Protein AF-A0A3S1V159-F1 (a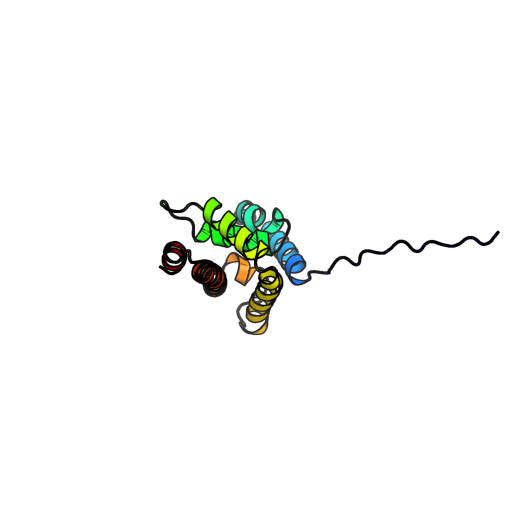fdb_monomer_lite)

Secondary structure (DSSP, 8-state):
------------PPP-HHHHHHHHHHHHHHHH-GGGHHHHIIIIIT-SSHHHHHHHHHHHHH--SSS-HHHHHHHHHHHHHH-TTHHHHHHHHHHHHHHH-TT--STHHHHHT-HHHHHHHHHHHHHHHHHTT-HHHHHHHH-

pLDDT: mean 93.04, std 13.81, range [37.19, 98.81]

Foldseek 3Di:
DDDDDDDDPPPPDPDDPLLVQLLVVLVVVCVVDVVCVVVSCQQRVVDPTPLRSLLQQLLVVLADPVRHSVVSSVLSVVVCVVPVCVNVVLVVLLVCCCVPPPVNVGSNCLSHPDPVSSLVSLQSSLVSCVVVVVNVVSVSSVD

Radius of gyration: 18.41 Å; chains: 1; bounding box: 58×49×45 Å

Sequence (143 aa):
MNSVTIARPSMVQPVDPIWRSIRDEAMEAVNRDPLLAAFLYSTILNQESLEEAVIHRLAERLAHQDIGSDLIRQTFKAMLADDPEWSTTLRVDIQAYYDRDPACDRFIMPVLYFKGFHAIQTHRLAHWLWNQGRRDFALYLQS

Structure (mmCIF, N/CA/C/O backbone):
data_AF-A0A3S1V159-F1
#
_entry.id   AF-A0A3S1V159-F1
#
loop_
_atom_site.group_PDB
_atom_site.id
_atom_site.type_symbol
_atom_site.label_atom_id
_atom_site.label_alt_id
_atom_site.label_comp_id
_atom_site.label_asym_id
_atom_site.label_entity_id
_atom_site.label_seq_id
_atom_site.pdbx_PDB_ins_code
_atom_site.Cartn_x
_atom_site.Cartn_y
_atom_site.Cartn_z
_atom_site.occupancy
_atom_site.B_iso_or_equiv
_atom_site.auth_seq_id
_atom_site.auth_comp_id
_atom_site.auth_asym_id
_atom_site.auth_atom_id
_atom_site.pdbx_PDB_model_num
ATOM 1 N N . MET A 1 1 ? 40.507 -31.576 27.590 1.00 41.91 1 MET A N 1
ATOM 2 C CA . MET A 1 1 ? 39.869 -30.250 27.451 1.00 41.91 1 MET A CA 1
ATOM 3 C C . MET A 1 1 ? 38.937 -30.341 26.256 1.00 41.91 1 MET A C 1
ATOM 5 O O . MET A 1 1 ? 39.421 -30.348 25.135 1.00 41.91 1 MET A O 1
ATOM 9 N N . ASN A 1 2 ? 37.639 -30.546 26.490 1.00 37.19 2 ASN A N 1
ATOM 10 C CA . ASN A 1 2 ? 36.658 -30.682 25.412 1.00 37.19 2 ASN A CA 1
ATOM 11 C C . ASN A 1 2 ? 36.110 -29.295 25.083 1.00 37.19 2 ASN A C 1
ATOM 13 O O . ASN A 1 2 ? 35.359 -28.722 25.870 1.00 37.19 2 ASN A O 1
ATOM 17 N N . SER A 1 3 ? 36.520 -28.756 23.940 1.00 46.78 3 SER A N 1
ATOM 18 C CA . SER A 1 3 ? 35.996 -27.505 23.404 1.00 46.78 3 SER A CA 1
ATOM 19 C C . SER A 1 3 ? 34.572 -27.739 22.907 1.00 46.78 3 SER A C 1
ATOM 21 O O . SER A 1 3 ? 34.361 -28.333 21.853 1.00 46.78 3 SER A O 1
ATOM 23 N N . VAL A 1 4 ? 33.589 -27.301 23.689 1.00 50.78 4 VAL A N 1
ATOM 24 C CA . VAL A 1 4 ? 32.196 -27.215 23.248 1.00 50.78 4 VAL A CA 1
ATOM 25 C C . VAL A 1 4 ? 32.093 -26.024 22.299 1.00 50.78 4 VAL A C 1
ATOM 27 O O . VAL A 1 4 ? 32.166 -24.871 22.722 1.00 50.78 4 VAL A O 1
ATOM 30 N N . THR A 1 5 ? 31.949 -26.293 21.004 1.00 55.12 5 THR A N 1
ATOM 31 C CA . THR A 1 5 ? 31.597 -25.270 20.018 1.00 55.12 5 THR A CA 1
ATOM 32 C C . THR A 1 5 ? 30.138 -24.882 20.229 1.00 55.12 5 THR A C 1
ATOM 34 O O . THR A 1 5 ? 29.228 -25.639 19.900 1.00 55.12 5 THR A O 1
ATOM 37 N N . ILE A 1 6 ? 29.910 -23.697 20.791 1.00 54.88 6 ILE A N 1
ATOM 38 C CA . ILE A 1 6 ? 28.579 -23.094 20.879 1.00 54.88 6 ILE A CA 1
ATOM 39 C C . ILE A 1 6 ? 28.201 -22.640 19.465 1.00 54.88 6 ILE A C 1
ATOM 41 O O . ILE A 1 6 ? 28.740 -21.655 18.956 1.00 54.88 6 ILE A O 1
ATOM 45 N N . ALA A 1 7 ? 27.303 -23.374 18.808 1.00 59.66 7 ALA A N 1
ATOM 46 C CA . ALA A 1 7 ? 26.690 -22.924 17.566 1.00 59.66 7 ALA A CA 1
ATOM 47 C C . ALA A 1 7 ? 25.939 -21.611 17.841 1.00 59.66 7 ALA A C 1
ATOM 49 O O . ALA A 1 7 ? 25.065 -21.556 18.708 1.00 59.66 7 ALA A O 1
ATOM 50 N N . ARG A 1 8 ? 26.299 -20.536 17.129 1.00 56.47 8 ARG A N 1
ATOM 51 C CA . ARG A 1 8 ? 25.527 -19.289 17.161 1.00 56.47 8 ARG A CA 1
ATOM 52 C C . ARG A 1 8 ? 24.123 -19.592 16.632 1.00 56.47 8 ARG A C 1
ATOM 54 O O . ARG A 1 8 ? 24.036 -20.191 15.560 1.00 56.47 8 ARG A O 1
ATOM 61 N N . PRO A 1 9 ? 23.043 -19.173 17.311 1.00 47.66 9 PRO A N 1
ATOM 62 C CA . PRO A 1 9 ? 21.718 -19.246 16.723 1.00 47.66 9 PRO A CA 1
ATOM 63 C C . PRO A 1 9 ? 21.705 -18.308 15.513 1.00 47.66 9 PRO A C 1
ATOM 65 O O . PRO A 1 9 ? 21.684 -17.086 15.647 1.00 47.66 9 PRO A O 1
ATOM 68 N N . SER A 1 10 ? 21.797 -18.877 14.313 1.00 50.88 10 SER A N 1
ATOM 69 C CA . SER A 1 10 ? 21.532 -18.157 13.077 1.00 50.88 10 SER A CA 1
ATOM 70 C C . SER A 1 10 ? 20.050 -17.803 13.087 1.00 50.88 10 SER A C 1
ATOM 72 O O . SER A 1 10 ? 19.209 -18.664 12.830 1.00 50.88 10 SER A O 1
ATOM 74 N N . MET A 1 11 ? 19.725 -16.558 13.442 1.00 49.94 11 MET A N 1
ATOM 75 C CA . MET A 1 11 ? 18.394 -16.006 13.217 1.00 49.94 11 MET A CA 1
ATOM 76 C C . MET A 1 11 ? 18.172 -16.024 11.707 1.00 49.94 11 MET A C 1
ATOM 78 O O . MET A 1 11 ? 18.728 -15.197 10.984 1.00 49.94 11 MET A O 1
ATOM 82 N N . VAL A 1 12 ? 17.448 -17.031 11.223 1.00 55.44 12 VAL A N 1
ATOM 83 C CA . VAL A 1 12 ? 17.018 -17.102 9.829 1.00 55.44 12 VAL A CA 1
ATOM 84 C C . VAL A 1 12 ? 16.138 -15.881 9.614 1.00 55.44 12 VAL A C 1
ATOM 86 O O . VAL A 1 12 ? 15.033 -15.816 10.151 1.00 55.44 12 VAL A O 1
ATOM 89 N N . GLN A 1 13 ? 16.651 -14.876 8.905 1.00 58.22 13 GLN A N 1
ATOM 90 C CA . GLN A 1 13 ? 15.810 -13.755 8.524 1.00 58.22 13 GLN A CA 1
ATOM 91 C C . GLN A 1 13 ? 14.755 -14.272 7.544 1.00 58.22 13 GLN A C 1
ATOM 93 O O . GLN A 1 13 ? 15.122 -14.966 6.588 1.00 58.22 13 GLN A O 1
ATOM 98 N N . PRO A 1 14 ? 13.465 -13.974 7.769 1.00 65.19 14 PRO A N 1
ATOM 99 C CA . PRO A 1 14 ? 12.433 -14.307 6.807 1.00 65.19 14 PRO A CA 1
ATOM 100 C C . PRO A 1 14 ? 12.787 -13.639 5.479 1.00 65.19 14 PRO A C 1
ATOM 102 O O . PRO A 1 14 ? 12.969 -12.424 5.411 1.00 65.19 14 PRO A O 1
ATOM 105 N N . VAL A 1 15 ? 12.938 -14.438 4.427 1.00 82.19 15 VAL A N 1
ATOM 106 C CA . VAL A 1 15 ? 13.123 -13.907 3.079 1.00 82.19 15 VAL A CA 1
ATOM 107 C C . VAL A 1 15 ? 11.769 -13.389 2.614 1.00 82.19 15 VAL A C 1
ATOM 109 O O . VAL A 1 15 ? 10.817 -14.161 2.537 1.00 82.19 15 VAL A O 1
ATOM 112 N N . ASP A 1 16 ? 11.690 -12.100 2.295 1.00 93.56 16 ASP A N 1
ATOM 113 C CA . ASP A 1 16 ? 10.515 -11.490 1.674 1.00 93.56 16 ASP A CA 1
ATOM 114 C C . ASP A 1 16 ? 10.794 -11.221 0.185 1.00 93.56 16 ASP A C 1
ATOM 116 O O . ASP A 1 16 ? 11.339 -10.168 -0.169 1.00 93.56 16 ASP A O 1
ATOM 120 N N . PRO A 1 17 ? 10.496 -12.189 -0.702 1.00 96.00 17 PRO A N 1
ATOM 121 C CA . PRO A 1 17 ? 10.806 -12.057 -2.119 1.00 96.00 17 PRO A CA 1
ATOM 122 C C . PRO A 1 17 ? 9.977 -10.957 -2.786 1.00 96.00 17 PRO A C 1
ATOM 124 O O . PRO A 1 17 ? 10.514 -10.240 -3.623 1.00 96.00 17 PRO A O 1
ATOM 127 N N . ILE A 1 18 ? 8.714 -10.772 -2.382 1.00 97.81 18 ILE A N 1
ATOM 128 C CA . ILE A 1 18 ? 7.833 -9.750 -2.961 1.00 97.81 18 ILE A CA 1
ATOM 129 C C . ILE A 1 18 ? 8.373 -8.360 -2.631 1.00 97.81 18 ILE A C 1
ATOM 131 O O . ILE A 1 18 ? 8.530 -7.535 -3.531 1.00 97.81 18 ILE A O 1
ATOM 135 N N . TRP A 1 19 ? 8.716 -8.099 -1.365 1.00 98.38 19 TRP A N 1
ATOM 136 C CA . TRP A 1 19 ? 9.254 -6.789 -0.994 1.00 98.38 19 TRP A CA 1
ATOM 137 C C . TRP A 1 19 ? 10.581 -6.491 -1.687 1.00 98.38 19 TRP A C 1
ATOM 139 O O . TRP A 1 19 ? 10.785 -5.390 -2.201 1.00 98.38 19 TRP A O 1
ATOM 149 N N . ARG A 1 20 ? 11.472 -7.485 -1.757 1.00 97.88 20 ARG A N 1
ATOM 150 C CA . ARG A 1 20 ? 12.738 -7.350 -2.477 1.00 97.88 20 ARG A CA 1
ATOM 151 C C . ARG A 1 20 ? 12.514 -7.007 -3.951 1.00 97.88 20 ARG A C 1
ATOM 153 O O . ARG A 1 20 ? 13.087 -6.027 -4.419 1.00 97.88 20 ARG A O 1
ATOM 160 N N . SER A 1 21 ? 11.654 -7.752 -4.648 1.00 98.44 21 SER A N 1
ATOM 161 C CA . SER A 1 21 ? 11.332 -7.489 -6.054 1.00 98.44 21 SER A CA 1
ATOM 162 C C . SER A 1 21 ? 10.759 -6.089 -6.257 1.00 98.44 21 SER A C 1
ATOM 164 O O . SER A 1 21 ? 11.197 -5.386 -7.159 1.00 98.44 21 SER A O 1
ATOM 166 N N . ILE A 1 22 ? 9.862 -5.628 -5.381 1.00 98.69 22 ILE A N 1
ATOM 167 C CA . ILE A 1 22 ? 9.302 -4.270 -5.454 1.00 98.69 22 ILE A CA 1
ATOM 168 C C . ILE A 1 22 ? 10.395 -3.199 -5.322 1.00 98.69 22 ILE A C 1
ATOM 170 O O . ILE A 1 22 ? 10.373 -2.207 -6.053 1.00 98.69 22 ILE A O 1
ATOM 174 N N . ARG A 1 23 ? 11.365 -3.377 -4.415 1.00 98.62 23 ARG A N 1
ATOM 175 C CA . ARG A 1 23 ? 12.489 -2.435 -4.267 1.00 98.62 23 ARG A CA 1
ATOM 176 C C . ARG A 1 23 ? 13.394 -2.427 -5.500 1.00 98.62 23 ARG A C 1
ATOM 178 O O . ARG A 1 23 ? 13.775 -1.346 -5.952 1.00 98.62 23 ARG A O 1
ATOM 185 N N . ASP A 1 24 ? 13.703 -3.599 -6.050 1.00 98.50 24 ASP A N 1
ATOM 186 C CA . ASP A 1 24 ? 14.525 -3.738 -7.259 1.00 98.50 24 ASP A CA 1
ATOM 187 C C . ASP A 1 24 ? 13.820 -3.091 -8.469 1.00 98.50 24 ASP A C 1
ATOM 189 O O . ASP A 1 24 ? 14.399 -2.264 -9.177 1.00 98.50 24 ASP A O 1
ATOM 193 N N . GLU A 1 25 ? 12.525 -3.364 -8.640 1.00 98.62 25 GLU A N 1
ATOM 194 C CA . GLU A 1 25 ? 11.666 -2.765 -9.663 1.00 98.62 25 GLU A CA 1
ATOM 195 C C . GLU A 1 25 ? 11.555 -1.238 -9.516 1.00 98.62 25 GLU A C 1
ATOM 197 O O . GLU A 1 25 ? 11.511 -0.527 -10.525 1.00 98.62 25 GLU A O 1
ATOM 202 N N . ALA A 1 26 ? 11.500 -0.714 -8.286 1.00 98.50 26 ALA A N 1
ATOM 203 C CA . ALA A 1 26 ? 11.484 0.725 -8.030 1.00 98.50 26 ALA A CA 1
ATOM 204 C C . ALA A 1 26 ? 12.810 1.375 -8.434 1.00 98.50 26 ALA A C 1
ATOM 206 O O . ALA A 1 26 ? 12.799 2.403 -9.108 1.00 98.50 26 ALA A O 1
ATOM 207 N N . MET A 1 27 ? 13.943 0.765 -8.080 1.00 98.19 27 MET A N 1
ATOM 208 C CA . MET A 1 27 ? 15.267 1.265 -8.459 1.00 98.19 27 MET A CA 1
ATOM 209 C C . MET A 1 27 ? 15.444 1.286 -9.981 1.00 98.19 27 MET A C 1
ATOM 211 O O . MET A 1 27 ? 15.919 2.265 -10.555 1.00 98.19 27 MET A O 1
ATOM 215 N N . GLU A 1 28 ? 14.999 0.233 -10.664 1.00 98.19 28 GLU A N 1
ATOM 216 C CA . GLU A 1 28 ? 15.032 0.179 -12.122 1.00 98.19 28 GLU A CA 1
ATOM 217 C C . GLU A 1 28 ? 14.124 1.244 -12.763 1.00 98.19 28 GLU A C 1
ATOM 219 O O . GLU A 1 28 ? 14.465 1.818 -13.797 1.00 98.19 28 GLU A O 1
ATOM 224 N N . ALA A 1 29 ? 12.972 1.547 -12.157 1.00 97.75 29 ALA A N 1
ATOM 225 C CA . ALA A 1 29 ? 12.098 2.623 -12.618 1.00 97.75 29 ALA A CA 1
ATOM 226 C C . ALA A 1 29 ? 12.728 4.014 -12.424 1.00 97.75 29 ALA A C 1
ATOM 228 O O . ALA A 1 29 ? 12.643 4.827 -13.340 1.00 97.75 29 ALA A O 1
ATOM 229 N N . VAL A 1 30 ? 13.422 4.263 -11.305 1.00 97.88 30 VAL A N 1
ATOM 230 C CA . VAL A 1 30 ? 14.184 5.509 -11.078 1.00 97.88 30 VAL A CA 1
ATOM 231 C C . VAL A 1 30 ? 15.241 5.714 -12.165 1.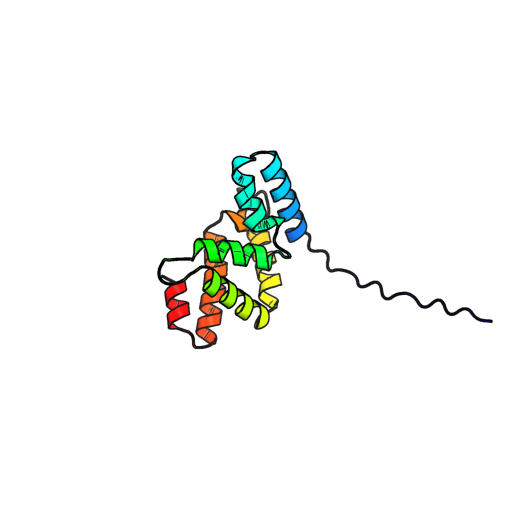00 97.88 30 VAL A C 1
ATOM 233 O O . VAL A 1 30 ? 15.370 6.811 -12.701 1.00 97.88 30 VAL A O 1
ATOM 236 N N . ASN A 1 31 ? 15.978 4.656 -12.513 1.00 96.50 31 ASN A N 1
ATOM 237 C CA . ASN A 1 31 ? 17.026 4.725 -13.535 1.00 96.50 31 ASN A CA 1
ATOM 238 C C . ASN A 1 31 ? 16.468 4.970 -14.944 1.00 96.50 31 ASN A C 1
ATOM 240 O O . ASN A 1 31 ? 17.142 5.581 -15.772 1.00 96.50 31 ASN A O 1
ATOM 244 N N . ARG A 1 32 ? 15.252 4.485 -15.226 1.00 96.19 32 ARG A N 1
ATOM 245 C CA . ARG A 1 32 ? 14.584 4.660 -16.523 1.00 96.19 32 ARG A CA 1
ATOM 246 C C . ARG A 1 32 ? 13.916 6.021 -16.673 1.00 96.19 32 ARG A C 1
ATOM 248 O O . ARG A 1 32 ? 13.997 6.606 -17.747 1.00 96.19 32 ARG A O 1
ATOM 255 N N . ASP A 1 33 ? 13.259 6.504 -15.623 1.00 94.50 33 ASP A N 1
ATOM 256 C CA . ASP A 1 33 ? 12.552 7.783 -15.626 1.00 94.50 33 ASP A CA 1
ATOM 257 C C . ASP A 1 33 ? 12.836 8.574 -14.335 1.00 94.50 33 ASP A C 1
ATOM 259 O O . ASP A 1 33 ? 12.105 8.462 -13.339 1.00 94.50 33 ASP A O 1
ATOM 263 N N . PRO A 1 34 ? 13.890 9.412 -14.338 1.00 93.25 34 PRO A N 1
ATOM 264 C CA . PRO A 1 34 ? 14.257 10.227 -13.184 1.00 93.25 34 PRO A CA 1
ATOM 265 C C . PRO A 1 34 ? 13.174 11.217 -12.735 1.00 93.25 34 PRO A C 1
ATOM 267 O O . PRO A 1 34 ? 13.222 11.676 -11.593 1.00 93.25 34 PRO A O 1
ATOM 270 N N . LEU A 1 35 ? 12.181 11.541 -13.579 1.00 96.25 35 LEU A N 1
ATOM 271 C CA . LEU A 1 35 ? 11.083 12.443 -13.210 1.00 96.25 35 LEU A CA 1
ATOM 272 C C . LEU A 1 35 ? 10.261 11.883 -12.040 1.00 96.25 35 LEU A C 1
ATOM 274 O O . LEU A 1 35 ? 9.757 12.637 -11.208 1.00 96.25 35 LEU A O 1
ATOM 278 N N . LEU A 1 36 ? 10.159 10.556 -11.948 1.00 94.94 36 LEU A N 1
ATOM 279 C CA . LEU A 1 36 ? 9.417 9.863 -10.896 1.00 94.94 36 LEU A CA 1
ATOM 280 C C . LEU A 1 36 ? 10.269 9.535 -9.666 1.00 94.94 36 LEU A C 1
ATOM 282 O O . LEU A 1 36 ? 9.754 8.936 -8.721 1.00 94.94 36 LEU A O 1
ATOM 286 N N . ALA A 1 37 ? 11.545 9.935 -9.637 1.00 96.88 37 ALA A N 1
ATOM 287 C CA . ALA A 1 37 ? 12.466 9.549 -8.574 1.00 96.88 37 ALA A CA 1
ATOM 288 C C . ALA A 1 37 ? 11.940 9.935 -7.188 1.00 96.88 37 ALA A C 1
ATOM 290 O O . ALA A 1 37 ? 11.819 9.071 -6.324 1.00 96.88 37 ALA A O 1
ATOM 291 N N . ALA A 1 38 ? 11.541 11.194 -6.986 1.00 97.50 38 ALA A N 1
ATOM 292 C CA . ALA A 1 38 ? 11.031 11.654 -5.693 1.00 97.50 38 ALA A CA 1
ATOM 293 C C . ALA A 1 38 ? 9.837 10.813 -5.201 1.00 97.50 38 ALA A C 1
ATOM 295 O O . ALA A 1 38 ? 9.803 10.416 -4.038 1.00 97.50 38 ALA A O 1
ATOM 296 N N . PHE A 1 39 ? 8.910 10.478 -6.104 1.00 97.75 39 PHE A N 1
ATOM 297 C CA . PHE A 1 39 ? 7.742 9.651 -5.806 1.00 97.75 39 PHE A CA 1
ATOM 298 C C . PHE A 1 39 ? 8.116 8.204 -5.443 1.00 97.75 39 PHE A C 1
ATOM 300 O O . PHE A 1 39 ? 7.587 7.649 -4.479 1.00 97.75 39 PHE A O 1
ATOM 307 N N . LEU A 1 40 ? 9.037 7.587 -6.187 1.00 98.44 40 LEU A N 1
ATOM 308 C CA . LEU A 1 40 ? 9.489 6.214 -5.936 1.00 98.44 40 LEU A CA 1
ATOM 309 C C . LEU A 1 40 ? 10.335 6.110 -4.662 1.00 98.44 40 LEU A C 1
ATOM 311 O O . LEU A 1 40 ? 10.199 5.144 -3.907 1.00 98.44 40 LEU A O 1
ATOM 315 N N . TYR A 1 41 ? 11.162 7.119 -4.380 1.00 98.25 41 TYR A N 1
ATOM 316 C CA . TYR A 1 41 ? 11.917 7.192 -3.135 1.00 98.25 41 TYR A CA 1
ATOM 317 C C . TYR A 1 41 ? 10.998 7.350 -1.929 1.00 98.25 41 TYR A C 1
ATOM 319 O O . TYR A 1 41 ? 11.127 6.579 -0.980 1.00 98.25 41 TYR A O 1
ATOM 327 N N . SER A 1 42 ? 10.048 8.290 -1.972 1.00 97.81 42 SER A N 1
ATOM 328 C CA . SER A 1 42 ? 9.125 8.502 -0.855 1.00 97.81 42 SER A CA 1
ATOM 329 C C . SER A 1 42 ? 8.223 7.292 -0.619 1.00 97.81 42 SER A C 1
ATOM 331 O O . SER A 1 42 ? 7.980 6.935 0.528 1.00 97.81 42 SER A O 1
ATOM 333 N N . THR A 1 43 ? 7.753 6.639 -1.685 1.00 98.25 43 THR A N 1
ATOM 334 C CA . THR A 1 43 ? 6.737 5.584 -1.578 1.00 98.25 43 THR A CA 1
ATOM 335 C C . THR A 1 43 ? 7.318 4.194 -1.352 1.00 98.25 43 THR A C 1
ATOM 337 O O 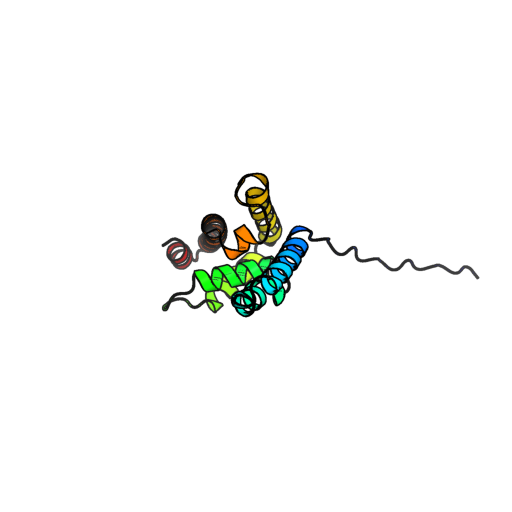. THR A 1 43 ? 6.671 3.388 -0.698 1.00 98.25 43 THR A O 1
ATOM 340 N N . ILE A 1 44 ? 8.508 3.893 -1.883 1.00 98.62 44 ILE A N 1
ATOM 341 C CA . ILE A 1 44 ? 9.092 2.543 -1.841 1.00 98.62 44 ILE A CA 1
ATOM 342 C C . ILE A 1 44 ? 10.478 2.554 -1.196 1.00 98.62 44 ILE A C 1
ATOM 344 O O . ILE A 1 44 ? 10.695 1.896 -0.183 1.00 98.62 44 ILE A O 1
ATOM 348 N N . LEU A 1 45 ? 11.446 3.270 -1.775 1.00 98.38 45 LEU A N 1
ATOM 349 C CA . LEU A 1 45 ? 12.861 3.026 -1.455 1.00 98.38 45 LEU A CA 1
ATOM 350 C C . LEU A 1 45 ? 13.256 3.475 -0.039 1.00 98.38 45 LEU A C 1
ATOM 352 O O . LEU A 1 45 ? 14.123 2.842 0.567 1.00 98.38 45 LEU A O 1
ATOM 356 N N . ASN A 1 46 ? 12.607 4.514 0.496 1.00 98.25 46 ASN A N 1
ATOM 357 C CA . ASN A 1 46 ? 12.833 5.003 1.861 1.00 98.25 46 ASN A CA 1
ATOM 358 C C . ASN A 1 46 ? 11.975 4.293 2.917 1.00 98.25 46 ASN A C 1
ATOM 360 O O . ASN A 1 46 ? 12.090 4.605 4.098 1.00 98.25 46 ASN A O 1
ATOM 364 N N . GLN A 1 47 ? 11.111 3.364 2.508 1.00 98.38 47 GLN A N 1
ATOM 365 C CA . GLN A 1 47 ? 10.258 2.617 3.425 1.00 98.38 47 GLN A CA 1
ATOM 366 C C . GLN A 1 47 ? 11.004 1.393 3.959 1.00 98.38 47 GLN A C 1
ATOM 368 O O . GLN A 1 47 ? 11.816 0.780 3.255 1.00 98.38 47 GLN A O 1
ATOM 373 N N . GLU A 1 48 ? 10.738 1.037 5.214 1.00 96.81 48 GLU A N 1
ATOM 374 C CA . GLU A 1 48 ? 11.418 -0.072 5.895 1.00 96.81 48 GLU A CA 1
ATOM 375 C C . GLU A 1 48 ? 10.809 -1.434 5.532 1.00 96.81 48 GLU A C 1
ATOM 377 O O . GLU A 1 48 ? 11.516 -2.442 5.482 1.00 96.81 48 GLU A O 1
ATOM 382 N N . SER A 1 49 ? 9.517 -1.463 5.200 1.00 98.12 49 SER A N 1
ATOM 383 C CA . SER A 1 49 ? 8.788 -2.681 4.855 1.00 98.12 49 SER A CA 1
ATOM 384 C C . SER A 1 49 ? 7.730 -2.445 3.774 1.00 98.12 49 SER A C 1
ATOM 386 O O . SER A 1 49 ? 7.397 -1.306 3.429 1.00 98.12 49 SER A O 1
ATOM 388 N N . LEU A 1 50 ? 7.180 -3.543 3.249 1.00 98.62 50 LEU A N 1
ATOM 389 C CA . LEU A 1 50 ? 6.073 -3.509 2.295 1.00 98.62 50 LEU A CA 1
ATOM 390 C C . LEU A 1 50 ? 4.810 -2.881 2.902 1.00 98.62 50 LEU A C 1
ATOM 392 O O . LEU A 1 50 ? 4.105 -2.133 2.228 1.00 98.62 50 LEU A O 1
ATOM 396 N N . GLU A 1 51 ? 4.536 -3.167 4.173 1.00 98.75 51 GLU A N 1
ATOM 397 C CA . GLU A 1 51 ? 3.423 -2.588 4.920 1.00 98.75 51 GLU A CA 1
ATOM 398 C C . GLU A 1 51 ? 3.558 -1.069 4.968 1.00 98.75 51 GLU A C 1
ATOM 400 O O . GLU A 1 51 ? 2.642 -0.370 4.549 1.00 98.75 51 GLU A O 1
ATOM 405 N N . GLU A 1 52 ? 4.713 -0.547 5.389 1.00 98.62 52 GLU A N 1
ATOM 406 C CA . GLU A 1 52 ? 4.952 0.900 5.459 1.00 98.62 52 GLU A CA 1
ATOM 407 C C . GLU A 1 52 ? 4.823 1.572 4.083 1.00 98.62 52 GLU A C 1
ATOM 409 O O . GLU A 1 52 ? 4.208 2.634 3.969 1.00 98.62 52 GLU A O 1
ATOM 414 N N . ALA A 1 53 ? 5.292 0.920 3.014 1.00 98.81 53 ALA A N 1
ATOM 415 C CA . ALA A 1 53 ? 5.118 1.403 1.645 1.00 98.81 53 ALA A CA 1
ATOM 416 C C . ALA A 1 53 ? 3.648 1.494 1.216 1.00 98.81 53 ALA A C 1
ATOM 418 O O . ALA A 1 53 ? 3.211 2.513 0.667 1.00 98.81 53 ALA A O 1
ATOM 419 N N . VAL A 1 54 ? 2.858 0.458 1.499 1.00 98.81 54 VAL A N 1
ATOM 420 C CA . VAL A 1 54 ? 1.428 0.443 1.173 1.00 98.81 54 VAL A CA 1
ATOM 421 C C . VAL A 1 54 ? 0.661 1.444 2.034 1.00 98.81 54 VAL A C 1
ATOM 423 O O . VAL A 1 54 ? -0.156 2.195 1.501 1.00 98.81 54 VAL A O 1
ATOM 426 N N . ILE A 1 55 ? 0.959 1.522 3.332 1.00 98.81 55 ILE A N 1
ATOM 427 C CA . ILE A 1 55 ? 0.367 2.495 4.258 1.00 98.81 55 ILE A CA 1
ATOM 428 C C . ILE A 1 55 ? 0.660 3.920 3.791 1.00 98.81 55 ILE A C 1
ATOM 430 O O . ILE A 1 55 ? -0.258 4.737 3.708 1.00 98.81 55 ILE A O 1
ATOM 434 N N . HIS A 1 56 ? 1.915 4.225 3.447 1.00 98.62 56 HIS A N 1
ATOM 435 C CA . HIS A 1 56 ? 2.296 5.532 2.924 1.00 98.62 56 HIS A CA 1
ATOM 436 C C . HIS A 1 56 ? 1.498 5.859 1.661 1.00 98.62 56 HIS A C 1
ATOM 438 O O . HIS A 1 56 ? 0.869 6.916 1.590 1.00 98.62 56 HIS A O 1
ATOM 444 N N . ARG A 1 57 ? 1.455 4.932 0.695 1.00 98.62 57 ARG A N 1
ATOM 445 C CA . ARG A 1 57 ? 0.746 5.142 -0.569 1.00 98.62 57 ARG A CA 1
ATOM 446 C C . ARG A 1 57 ? -0.753 5.360 -0.377 1.00 98.62 57 ARG A C 1
ATOM 448 O O . ARG A 1 57 ? -1.309 6.259 -1.004 1.00 98.62 57 ARG A O 1
ATOM 455 N N . LEU A 1 58 ? -1.407 4.556 0.458 1.00 98.50 58 LEU A N 1
ATOM 456 C CA . LEU A 1 58 ? -2.840 4.679 0.725 1.00 98.50 58 LEU A CA 1
ATOM 457 C C . LEU A 1 58 ? -3.162 5.969 1.466 1.00 98.50 58 LEU A C 1
ATOM 459 O O . LEU A 1 58 ? -4.092 6.667 1.079 1.00 98.50 58 LEU A O 1
ATOM 463 N N . ALA A 1 59 ? -2.369 6.324 2.474 1.00 98.31 59 ALA A N 1
ATOM 464 C CA . ALA A 1 59 ? -2.573 7.552 3.225 1.00 98.31 59 ALA A CA 1
ATOM 465 C C . ALA A 1 59 ? -2.467 8.805 2.350 1.00 98.31 59 ALA A C 1
ATOM 467 O O . ALA A 1 59 ? -3.313 9.683 2.465 1.00 98.31 59 ALA A O 1
ATOM 468 N N . GLU A 1 60 ? -1.488 8.877 1.442 1.00 97.50 60 GLU A N 1
ATOM 469 C CA . GLU A 1 60 ? -1.384 9.998 0.493 1.00 97.50 60 GLU A CA 1
ATOM 470 C C . GLU A 1 60 ? -2.557 10.044 -0.494 1.00 97.50 60 GLU A C 1
ATOM 472 O O . GLU A 1 60 ? -2.960 11.117 -0.932 1.00 97.50 60 GLU A O 1
ATOM 477 N N . A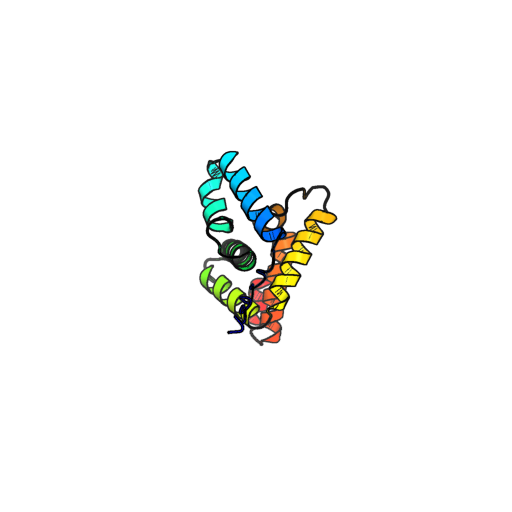RG A 1 61 ? -3.124 8.888 -0.860 1.00 96.50 61 ARG A N 1
ATOM 478 C CA . ARG A 1 61 ? -4.262 8.819 -1.790 1.00 96.50 61 ARG A CA 1
ATOM 479 C C . ARG A 1 61 ? -5.608 9.125 -1.139 1.00 96.50 61 ARG A C 1
ATOM 481 O O . ARG A 1 61 ? -6.498 9.600 -1.834 1.00 96.50 61 ARG A O 1
ATOM 488 N N . LEU A 1 62 ? -5.767 8.785 0.136 1.00 96.69 62 LEU A N 1
ATOM 489 C CA . LEU A 1 62 ? -7.007 8.959 0.895 1.00 96.69 62 LEU A CA 1
ATOM 490 C C . LEU A 1 62 ? -7.068 10.305 1.626 1.00 96.69 62 LEU A C 1
ATOM 492 O O . LEU A 1 62 ? -8.136 10.686 2.095 1.00 96.69 62 LEU A O 1
ATOM 496 N N . ALA A 1 63 ? -5.940 11.006 1.756 1.00 94.75 63 ALA A N 1
ATOM 497 C CA . ALA A 1 63 ? -5.900 12.302 2.412 1.00 94.75 63 ALA A CA 1
ATOM 498 C C . ALA A 1 63 ? -6.821 13.313 1.717 1.00 94.75 63 ALA A C 1
ATOM 500 O O . ALA A 1 63 ? -6.804 13.474 0.496 1.00 94.75 63 ALA A O 1
ATOM 501 N N . HIS A 1 64 ? -7.584 14.034 2.529 1.00 92.44 64 HIS A N 1
ATOM 502 C CA . HIS A 1 64 ? -8.453 15.127 2.119 1.00 92.44 64 HIS A CA 1
ATOM 503 C C . HIS A 1 64 ? -8.299 16.295 3.103 1.00 92.44 64 HIS A C 1
ATOM 505 O O . HIS A 1 64 ? -7.648 16.163 4.138 1.00 92.44 64 HIS A O 1
ATOM 511 N N . GLN A 1 65 ? -8.907 17.447 2.811 1.00 90.69 65 GLN A N 1
ATOM 512 C CA . GLN A 1 65 ? -8.806 18.638 3.666 1.00 90.69 65 GLN A CA 1
ATOM 513 C C . GLN A 1 65 ? -9.266 18.386 5.120 1.00 90.69 65 GLN A C 1
ATOM 515 O O . GLN A 1 65 ? -8.748 19.007 6.042 1.00 90.69 65 GLN A O 1
ATOM 520 N N . ASP A 1 66 ? -10.217 17.467 5.317 1.00 89.38 66 ASP A N 1
ATOM 521 C CA . ASP A 1 66 ? -10.821 17.170 6.622 1.00 89.38 66 ASP A CA 1
ATOM 522 C C . ASP A 1 66 ? -10.047 16.085 7.385 1.00 89.38 66 ASP A C 1
ATOM 524 O O . ASP A 1 66 ? -10.014 16.085 8.615 1.00 89.38 66 ASP A O 1
ATOM 528 N N . ILE A 1 67 ? -9.409 15.161 6.655 1.00 92.62 67 ILE A N 1
ATOM 529 C CA . ILE A 1 67 ? -8.635 14.049 7.209 1.00 92.62 67 ILE A CA 1
ATOM 530 C C . ILE A 1 67 ? -7.282 13.964 6.502 1.00 92.62 67 ILE A C 1
ATOM 532 O O . ILE A 1 67 ? -7.172 13.511 5.363 1.00 92.62 67 ILE A O 1
ATOM 536 N N . GLY A 1 68 ? -6.234 14.374 7.218 1.00 96.75 68 GLY A N 1
ATOM 537 C CA . GLY A 1 68 ? -4.858 14.332 6.731 1.00 96.75 68 GLY A CA 1
ATOM 538 C C . GLY A 1 68 ? -4.272 12.918 6.663 1.00 96.75 68 GLY A C 1
ATOM 539 O O . GLY A 1 68 ? -4.673 12.012 7.400 1.00 96.75 68 GLY A O 1
ATOM 540 N N . SER A 1 69 ? -3.254 12.753 5.815 1.00 97.12 69 SER A N 1
ATOM 541 C CA . SER A 1 69 ? -2.544 11.484 5.599 1.00 97.12 69 SER A CA 1
ATOM 542 C C . SER A 1 69 ? -1.987 10.880 6.894 1.00 97.12 69 SER A C 1
ATOM 544 O O . SER A 1 69 ? -2.026 9.664 7.070 1.00 97.12 69 SER A O 1
ATOM 546 N N . ASP A 1 70 ? -1.535 11.696 7.846 1.00 97.44 70 ASP A N 1
ATOM 547 C CA . ASP A 1 70 ? -0.941 11.202 9.092 1.00 97.44 70 ASP A CA 1
ATOM 548 C C . ASP A 1 70 ? -1.937 10.464 9.992 1.00 97.44 70 ASP A C 1
ATOM 550 O O . ASP A 1 70 ? -1.583 9.435 10.572 1.00 97.44 70 ASP A O 1
ATOM 554 N N . LEU A 1 71 ? -3.197 10.915 10.056 1.00 97.69 71 LEU A N 1
ATOM 555 C CA . LEU A 1 71 ? -4.242 10.197 10.792 1.00 97.69 71 LEU A CA 1
ATOM 556 C C . LEU A 1 71 ? -4.523 8.835 10.143 1.00 97.69 71 LEU A C 1
ATOM 558 O O . LEU A 1 71 ? -4.681 7.827 10.836 1.00 97.69 71 LEU A O 1
ATOM 562 N N . ILE A 1 72 ? -4.541 8.788 8.811 1.00 98.25 72 ILE A N 1
ATOM 563 C CA . ILE A 1 72 ? -4.759 7.554 8.050 1.00 98.25 72 ILE A CA 1
ATOM 564 C C . ILE A 1 72 ? -3.592 6.584 8.268 1.00 98.25 72 ILE A C 1
ATOM 566 O O . ILE A 1 72 ? -3.825 5.415 8.575 1.00 98.25 72 ILE A O 1
ATOM 570 N N . ARG A 1 73 ? -2.341 7.070 8.219 1.00 98.50 73 ARG A N 1
ATOM 571 C CA . ARG A 1 73 ? -1.145 6.265 8.529 1.00 98.50 73 ARG A CA 1
ATOM 572 C C . ARG A 1 73 ? -1.206 5.681 9.931 1.00 98.50 73 ARG A C 1
ATOM 574 O O . ARG A 1 73 ? -1.024 4.479 10.093 1.00 98.50 73 ARG A O 1
ATOM 581 N N . GLN A 1 74 ? -1.482 6.509 10.939 1.00 98.44 74 GLN A N 1
ATOM 582 C CA . GLN A 1 74 ? -1.589 6.052 12.328 1.00 98.44 74 GLN A CA 1
ATOM 583 C C . GLN A 1 74 ? -2.679 4.990 12.490 1.00 98.44 74 GLN A C 1
ATOM 585 O O . GLN A 1 74 ? -2.491 4.018 13.216 1.00 98.44 74 GLN A O 1
ATOM 590 N N . THR A 1 75 ? -3.794 5.138 11.775 1.00 98.56 75 THR A N 1
ATOM 591 C CA . THR A 1 75 ? -4.905 4.184 11.840 1.00 98.56 75 THR A CA 1
ATOM 592 C C . THR A 1 75 ? -4.547 2.850 11.187 1.00 98.56 75 THR A C 1
ATOM 594 O O . THR A 1 75 ? -4.820 1.807 11.773 1.00 98.56 75 THR A O 1
ATOM 597 N N . PHE A 1 76 ? -3.867 2.855 10.038 1.00 98.69 76 PHE A N 1
ATOM 598 C CA . PHE A 1 76 ? -3.325 1.624 9.458 1.00 98.69 76 PHE A CA 1
ATOM 599 C C . PHE A 1 76 ? -2.297 0.950 10.372 1.00 98.69 76 PHE A C 1
ATOM 601 O O . PHE A 1 76 ? -2.332 -0.267 10.521 1.00 98.69 76 PHE A O 1
ATOM 608 N N . LYS A 1 77 ? -1.399 1.714 11.009 1.00 98.56 77 LYS A N 1
ATOM 609 C CA . LYS A 1 77 ? -0.422 1.149 11.955 1.00 98.56 77 LYS A CA 1
ATOM 610 C C . LYS A 1 77 ? -1.102 0.524 13.172 1.00 98.56 77 LYS A C 1
ATOM 612 O O . LYS A 1 77 ? -0.665 -0.525 13.629 1.00 98.56 77 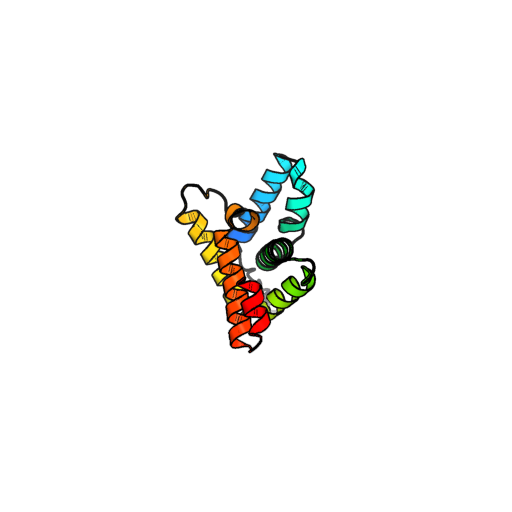LYS A O 1
ATOM 617 N N . ALA A 1 78 ? -2.180 1.133 13.667 1.00 98.69 78 ALA A N 1
ATOM 618 C CA . ALA A 1 78 ? -2.991 0.553 14.735 1.00 98.69 78 ALA A CA 1
ATOM 619 C C . ALA A 1 78 ? -3.667 -0.754 14.292 1.00 98.69 78 ALA A C 1
ATOM 621 O O . ALA A 1 78 ? -3.616 -1.730 15.033 1.00 98.69 78 ALA A O 1
ATOM 622 N N . MET A 1 79 ? -4.226 -0.797 13.076 1.00 98.69 79 MET A N 1
ATOM 623 C CA . MET A 1 79 ? -4.775 -2.029 12.501 1.00 98.69 79 MET A CA 1
ATOM 624 C C . MET A 1 79 ? -3.704 -3.114 12.371 1.00 98.69 79 MET A C 1
ATOM 626 O O . MET A 1 79 ? -3.941 -4.230 12.798 1.00 98.69 79 MET A O 1
ATOM 630 N N . LEU A 1 80 ? -2.521 -2.799 11.834 1.00 98.50 80 LEU A N 1
ATOM 631 C CA . LEU A 1 80 ? -1.428 -3.767 11.684 1.00 98.50 80 LEU A CA 1
ATOM 632 C C . LEU A 1 80 ? -0.929 -4.304 13.038 1.00 98.50 80 LEU A C 1
ATOM 634 O O . LEU A 1 80 ? -0.539 -5.463 13.134 1.00 98.50 80 LEU A O 1
ATOM 638 N N . ALA A 1 81 ? -0.923 -3.469 14.080 1.00 98.38 81 ALA A N 1
ATOM 639 C CA . ALA A 1 81 ? -0.546 -3.899 15.424 1.00 98.38 81 ALA A CA 1
ATOM 640 C C . ALA A 1 81 ? -1.591 -4.833 16.067 1.00 98.38 81 ALA A C 1
ATOM 642 O O . ALA A 1 81 ? -1.212 -5.717 16.833 1.00 98.38 81 ALA A O 1
ATOM 643 N N . ASP A 1 82 ? -2.877 -4.631 15.768 1.00 98.38 82 ASP A N 1
ATOM 644 C CA . ASP A 1 82 ? -3.997 -5.446 16.266 1.00 98.38 82 ASP A CA 1
ATOM 645 C C . ASP A 1 82 ? -4.200 -6.734 15.444 1.00 98.38 82 ASP A C 1
ATOM 647 O O . ASP A 1 82 ? -4.480 -7.793 16.001 1.00 98.38 82 ASP A O 1
ATOM 651 N N . ASP A 1 83 ? -3.987 -6.659 14.129 1.00 97.69 83 ASP A N 1
ATOM 652 C CA . ASP A 1 83 ? -4.084 -7.760 13.168 1.00 97.69 83 ASP A CA 1
ATOM 653 C C . ASP A 1 83 ? -2.791 -7.898 12.330 1.00 97.69 83 ASP A C 1
ATOM 655 O O . ASP A 1 83 ? -2.709 -7.427 11.186 1.00 97.69 83 ASP A O 1
ATOM 659 N N . PRO A 1 84 ? -1.757 -8.575 12.871 1.00 97.31 84 PRO A N 1
ATOM 660 C CA . PRO A 1 84 ? -0.516 -8.836 12.145 1.00 97.31 84 PRO A CA 1
ATOM 661 C C . PRO A 1 84 ? -0.685 -9.739 10.910 1.00 97.31 84 PRO A C 1
ATOM 663 O O . PRO A 1 84 ? 0.206 -9.773 10.058 1.00 97.31 84 PRO A O 1
ATOM 666 N N . GLU A 1 85 ? -1.799 -10.474 10.768 1.00 96.94 85 GLU A N 1
ATOM 667 C CA . GLU A 1 85 ? -2.042 -11.320 9.588 1.00 96.94 85 GLU A CA 1
ATOM 668 C C . GLU A 1 85 ? -2.289 -10.489 8.321 1.00 96.94 85 GLU A C 1
ATOM 670 O O . GLU A 1 85 ? -2.126 -10.993 7.197 1.00 96.94 85 GLU A O 1
ATOM 675 N N . TRP A 1 86 ? -2.596 -9.194 8.472 1.00 98.31 86 TRP A N 1
ATOM 676 C CA . TRP A 1 86 ? -2.694 -8.273 7.344 1.00 98.31 86 TRP A CA 1
ATOM 677 C C . TRP A 1 86 ? -1.403 -8.239 6.513 1.00 98.31 86 TRP A C 1
ATOM 679 O O . TRP A 1 86 ? -1.484 -8.195 5.286 1.00 98.31 86 TRP A O 1
ATOM 689 N N . SER A 1 87 ? -0.222 -8.385 7.131 1.00 97.94 87 SER A N 1
ATOM 690 C CA . SER A 1 87 ? 1.062 -8.504 6.418 1.00 97.94 87 SER A CA 1
ATOM 691 C C . SER A 1 87 ? 1.069 -9.644 5.393 1.00 97.94 87 SER A C 1
ATOM 693 O O . SER A 1 87 ? 1.501 -9.472 4.248 1.00 97.94 87 SER A O 1
ATOM 695 N N . THR A 1 88 ? 0.578 -10.822 5.773 1.00 97.75 88 THR A N 1
ATOM 696 C CA . THR A 1 88 ? 0.502 -11.979 4.868 1.00 97.75 88 THR A CA 1
ATOM 697 C C . THR A 1 88 ? -0.564 -11.756 3.802 1.00 97.75 88 THR A C 1
ATOM 699 O O . THR A 1 88 ? -0.316 -11.976 2.617 1.00 97.75 88 THR A O 1
ATOM 702 N N . THR A 1 89 ? -1.731 -11.255 4.207 1.00 98.19 89 THR A N 1
ATOM 703 C CA . THR A 1 89 ? -2.851 -10.953 3.305 1.00 98.19 89 THR A CA 1
ATOM 704 C C . THR A 1 89 ? -2.449 -9.969 2.207 1.00 98.19 89 THR A C 1
ATOM 706 O O . THR A 1 89 ? -2.754 -10.184 1.037 1.00 98.19 89 THR A O 1
ATOM 709 N N . LEU A 1 90 ? -1.689 -8.934 2.563 1.00 97.88 90 LEU A N 1
ATOM 710 C CA . LEU A 1 90 ? -1.174 -7.929 1.641 1.00 97.88 90 LEU A CA 1
ATOM 711 C C . LEU A 1 90 ? -0.328 -8.546 0.519 1.00 97.88 90 LEU A C 1
ATOM 713 O O . LEU A 1 90 ? -0.486 -8.206 -0.653 1.00 97.88 90 LEU A O 1
ATOM 717 N N . ARG A 1 91 ? 0.558 -9.480 0.880 1.00 98.50 91 ARG A N 1
ATOM 718 C CA . ARG A 1 91 ? 1.423 -10.202 -0.064 1.00 98.50 91 ARG A CA 1
ATOM 719 C C . ARG A 1 91 ? 0.618 -11.126 -0.970 1.00 98.50 91 ARG A C 1
ATOM 721 O O . ARG A 1 91 ? 0.878 -11.164 -2.169 1.00 98.50 91 ARG A O 1
ATOM 728 N N . VAL A 1 92 ? -0.385 -11.813 -0.423 1.00 98.44 92 VAL A N 1
ATOM 729 C CA . VAL A 1 92 ? -1.305 -12.654 -1.205 1.00 98.44 92 VAL A CA 1
ATOM 730 C C . VAL A 1 92 ? -2.104 -11.817 -2.205 1.00 98.44 92 VAL A C 1
ATOM 732 O O . VAL A 1 92 ? -2.229 -12.220 -3.359 1.00 98.44 92 VAL A O 1
ATOM 735 N N . ASP A 1 93 ? -2.593 -10.642 -1.804 1.00 98.56 93 ASP A N 1
ATOM 736 C CA . ASP A 1 93 ? -3.330 -9.740 -2.693 1.00 98.56 93 ASP A CA 1
ATOM 737 C C . ASP A 1 93 ? -2.433 -9.247 -3.848 1.00 98.56 93 ASP A C 1
ATOM 739 O O . ASP A 1 93 ? -2.857 -9.258 -5.003 1.00 98.56 93 ASP A O 1
ATOM 743 N N . ILE A 1 94 ? -1.175 -8.878 -3.570 1.00 98.69 94 ILE A N 1
ATOM 744 C CA . ILE A 1 94 ? -0.191 -8.491 -4.601 1.00 98.69 94 ILE A CA 1
ATOM 745 C C . ILE A 1 94 ? 0.105 -9.659 -5.552 1.00 98.69 94 ILE A C 1
ATOM 747 O O . ILE A 1 94 ? 0.059 -9.483 -6.770 1.00 98.69 94 ILE A O 1
ATOM 751 N N . GLN A 1 95 ? 0.364 -10.851 -5.009 1.00 98.50 95 GLN A N 1
ATOM 752 C CA . GLN A 1 95 ? 0.623 -12.052 -5.803 1.00 98.50 95 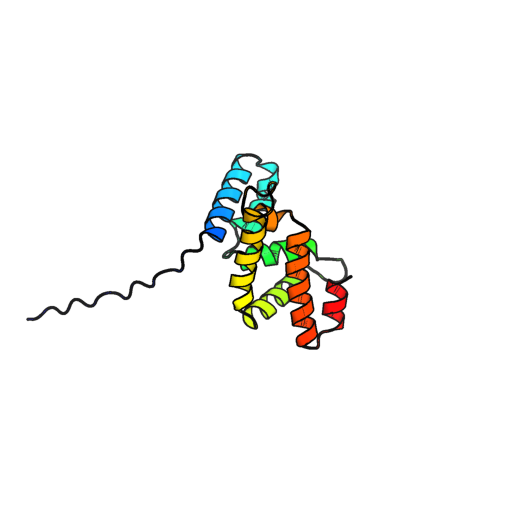GLN A CA 1
ATOM 753 C C . GLN A 1 95 ? -0.574 -12.399 -6.694 1.00 98.50 95 GLN A C 1
ATOM 755 O O . GLN A 1 95 ? -0.400 -12.746 -7.855 1.00 98.50 95 GLN A O 1
ATOM 760 N N . ALA A 1 96 ? -1.801 -12.241 -6.192 1.00 98.50 96 ALA A N 1
ATOM 761 C CA . ALA A 1 96 ? -3.005 -12.506 -6.967 1.00 98.50 96 ALA A CA 1
ATOM 762 C C . ALA A 1 96 ? -3.145 -11.577 -8.183 1.00 98.50 96 ALA A C 1
ATOM 764 O O . ALA A 1 96 ? -3.626 -12.034 -9.217 1.00 98.50 96 ALA A O 1
ATOM 765 N N . TYR A 1 97 ? -2.732 -10.308 -8.086 1.00 98.06 97 TYR A N 1
ATOM 766 C CA . TYR A 1 97 ? -2.665 -9.423 -9.254 1.00 98.06 97 TYR A CA 1
ATOM 767 C C . TYR A 1 97 ? -1.615 -9.907 -10.253 1.00 98.06 97 TYR A C 1
ATOM 769 O O . TYR A 1 97 ? -1.936 -10.064 -11.426 1.00 98.06 97 TYR A O 1
ATOM 777 N N . TYR A 1 98 ? -0.405 -10.201 -9.775 1.00 97.94 98 TYR A N 1
ATOM 778 C CA . TYR A 1 98 ? 0.691 -10.688 -10.613 1.00 97.94 98 TYR A CA 1
ATOM 779 C C . TYR A 1 98 ? 0.339 -11.986 -11.362 1.00 97.94 98 TYR A C 1
ATOM 781 O O . TYR A 1 98 ? 0.612 -12.120 -12.549 1.00 97.94 98 TYR A O 1
ATOM 789 N N . ASP A 1 99 ? -0.321 -12.932 -10.692 1.00 97.94 99 ASP A N 1
ATOM 790 C CA . ASP A 1 99 ? -0.640 -14.242 -11.269 1.00 97.94 99 ASP A CA 1
ATOM 791 C C . ASP A 1 99 ? -1.823 -14.211 -12.244 1.00 97.94 99 ASP A C 1
ATOM 793 O O . ASP A 1 99 ? -1.934 -15.076 -13.116 1.00 97.94 99 ASP A O 1
ATOM 797 N N . ARG A 1 100 ? -2.775 -13.290 -12.042 1.00 97.62 100 ARG A N 1
ATOM 798 C CA . ARG A 1 100 ? -4.110 -13.375 -12.664 1.00 97.62 100 ARG A CA 1
ATOM 799 C C . ARG A 1 100 ? -4.417 -12.250 -13.635 1.00 97.62 100 ARG A C 1
ATOM 801 O O . ARG A 1 100 ? -5.324 -12.420 -14.446 1.00 97.62 100 ARG A O 1
ATOM 808 N N . ASP A 1 101 ? -3.725 -11.120 -13.544 1.00 97.12 101 ASP A N 1
ATOM 809 C CA . ASP A 1 101 ? -3.898 -9.999 -14.463 1.00 97.12 101 ASP A CA 1
ATOM 810 C C . ASP A 1 101 ? -2.777 -10.019 -15.516 1.00 97.12 101 ASP A C 1
ATOM 812 O O . ASP A 1 101 ? -1.635 -9.700 -15.189 1.00 97.12 101 ASP A O 1
ATOM 816 N N . PRO A 1 102 ? -3.069 -10.347 -16.791 1.00 95.56 102 PRO A N 1
ATOM 817 C CA . PRO A 1 102 ? -2.064 -10.357 -17.854 1.00 95.56 102 PRO A CA 1
ATOM 818 C C . PRO A 1 102 ? -1.385 -9.002 -18.090 1.00 95.56 102 PRO A C 1
ATOM 820 O O . PRO A 1 102 ? -0.339 -8.955 -18.732 1.00 95.56 102 PRO A O 1
ATOM 823 N N . ALA A 1 103 ? -1.982 -7.901 -17.622 1.00 96.31 103 ALA A N 1
ATOM 824 C CA . ALA A 1 103 ? -1.392 -6.570 -17.694 1.00 96.31 103 ALA A CA 1
ATOM 825 C C . ALA A 1 103 ? -0.502 -6.234 -16.481 1.00 96.31 103 ALA A C 1
ATOM 827 O O . ALA A 1 103 ? 0.098 -5.161 -16.460 1.00 96.31 103 ALA A O 1
ATOM 828 N N . CYS A 1 104 ? -0.421 -7.108 -15.473 1.00 97.81 104 CYS A N 1
ATOM 829 C CA . CYS A 1 104 ? 0.389 -6.932 -14.273 1.00 97.81 104 CYS A CA 1
ATOM 830 C C . CYS A 1 104 ? 1.660 -7.788 -14.342 1.00 97.81 104 CYS A C 1
ATOM 832 O O . CYS A 1 104 ? 1.706 -8.897 -13.823 1.00 97.81 104 CYS A O 1
ATOM 834 N N . ASP A 1 105 ? 2.724 -7.255 -14.939 1.00 97.25 105 ASP A N 1
ATOM 835 C CA . ASP A 1 105 ? 3.995 -7.971 -15.118 1.00 97.25 105 ASP A CA 1
ATOM 836 C C . ASP A 1 105 ? 5.040 -7.694 -14.020 1.00 97.25 105 ASP A C 1
ATOM 838 O O . ASP A 1 105 ? 6.148 -8.234 -14.060 1.00 97.25 105 ASP A O 1
ATOM 842 N N . ARG A 1 106 ? 4.702 -6.857 -13.029 1.00 98.38 106 ARG A N 1
ATOM 843 C CA . ARG A 1 106 ? 5.597 -6.402 -11.951 1.00 98.38 106 ARG A CA 1
ATOM 844 C C . ARG A 1 106 ? 4.856 -6.256 -10.624 1.00 98.38 106 ARG A C 1
ATOM 846 O O . ARG A 1 106 ? 3.744 -5.726 -10.585 1.00 98.38 106 ARG A O 1
ATOM 853 N N . PHE A 1 107 ? 5.491 -6.633 -9.514 1.00 98.69 107 PHE A N 1
ATOM 854 C CA . PHE A 1 107 ? 4.870 -6.570 -8.183 1.00 98.69 107 PHE A CA 1
ATOM 855 C C . PHE A 1 107 ? 4.614 -5.138 -7.689 1.00 98.69 107 PHE A C 1
ATOM 857 O O . PHE A 1 107 ? 3.699 -4.900 -6.899 1.00 98.69 107 PHE A O 1
ATOM 864 N N . ILE A 1 108 ? 5.384 -4.157 -8.162 1.00 98.56 108 ILE A N 1
ATOM 865 C CA . ILE A 1 108 ? 5.227 -2.740 -7.808 1.00 98.56 108 ILE A CA 1
ATOM 866 C C . ILE A 1 108 ? 3.931 -2.125 -8.363 1.00 98.56 108 ILE A C 1
ATOM 868 O O . ILE A 1 108 ? 3.449 -1.115 -7.842 1.00 98.56 108 ILE A O 1
ATOM 872 N N . MET A 1 109 ? 3.349 -2.713 -9.415 1.00 98.69 109 MET A N 1
ATOM 873 C CA . MET A 1 109 ? 2.174 -2.166 -10.101 1.00 98.69 109 MET A CA 1
ATOM 874 C C . MET A 1 109 ? 0.934 -2.067 -9.205 1.00 98.69 109 MET A C 1
ATOM 876 O O . MET A 1 109 ? 0.388 -0.960 -9.102 1.00 98.69 109 MET A O 1
ATOM 880 N N . PRO A 1 110 ? 0.497 -3.140 -8.509 1.00 98.56 110 PRO A N 1
ATOM 881 C CA . PRO A 1 110 ? -0.622 -3.043 -7.580 1.00 98.56 110 PRO A CA 1
ATOM 882 C C . PRO A 1 110 ? -0.360 -2.026 -6.471 1.00 98.56 110 PRO A C 1
ATOM 884 O O . PRO A 1 110 ? -1.230 -1.204 -6.179 1.00 98.56 110 PRO A O 1
ATOM 887 N N . VAL A 1 111 ? 0.860 -2.003 -5.926 1.00 98.69 111 VAL A N 1
ATOM 888 C CA . VAL A 1 111 ? 1.235 -1.086 -4.843 1.00 98.69 111 VAL A CA 1
ATOM 889 C C . VAL A 1 111 ? 1.104 0.373 -5.276 1.00 98.69 111 VAL A C 1
ATOM 891 O O . VAL A 1 111 ? 0.497 1.165 -4.558 1.00 98.69 111 VAL A O 1
ATOM 894 N N . LEU A 1 112 ? 1.607 0.758 -6.451 1.00 98.25 112 LEU A N 1
ATOM 895 C CA . LEU A 1 112 ? 1.636 2.167 -6.854 1.00 98.25 112 LEU A CA 1
ATOM 896 C C . LEU A 1 112 ? 0.378 2.643 -7.587 1.00 98.25 112 LEU A C 1
ATOM 898 O O . LEU A 1 112 ? -0.035 3.795 -7.386 1.00 98.25 112 LEU A O 1
ATOM 902 N N . TYR A 1 113 ? -0.227 1.804 -8.429 1.00 97.94 113 TYR A N 1
ATOM 903 C CA . TYR A 1 113 ? -1.111 2.285 -9.498 1.00 97.94 113 TYR A CA 1
ATOM 904 C C . TYR A 1 113 ? -2.523 1.700 -9.477 1.00 97.94 113 TYR A C 1
ATOM 906 O O . TYR A 1 113 ? -3.463 2.379 -9.899 1.00 97.94 113 TYR A O 1
ATOM 914 N N . PHE A 1 114 ? -2.718 0.472 -8.996 1.00 98.44 114 PHE A N 1
ATOM 915 C CA . PHE A 1 114 ? -4.015 -0.187 -9.147 1.00 98.44 114 PHE A CA 1
ATOM 916 C C . PHE A 1 114 ? -5.019 0.249 -8.082 1.00 98.44 114 PHE A C 1
ATOM 918 O O . PHE A 1 114 ? -5.006 -0.215 -6.945 1.00 98.44 114 PHE A O 1
ATOM 925 N N . LYS A 1 115 ? -5.988 1.075 -8.496 1.00 97.50 115 LYS A N 1
ATOM 926 C CA . LYS A 1 115 ? -7.093 1.519 -7.631 1.00 97.50 115 LYS A CA 1
ATOM 927 C C . LYS A 1 115 ? -7.907 0.367 -7.025 1.00 97.50 115 LYS A C 1
ATOM 929 O O . LYS A 1 115 ? -8.456 0.537 -5.947 1.00 97.50 115 LYS A O 1
ATOM 934 N N . GLY A 1 116 ? -7.984 -0.783 -7.704 1.00 98.06 116 GLY A N 1
ATOM 935 C CA . GLY A 1 116 ? -8.661 -1.977 -7.186 1.00 98.06 116 GLY A CA 1
ATOM 936 C C . GLY A 1 116 ? -7.941 -2.557 -5.969 1.00 98.06 116 GLY A C 1
ATOM 937 O O . GLY A 1 116 ? -8.566 -2.765 -4.934 1.00 98.06 116 GLY A O 1
ATOM 938 N N . PHE A 1 117 ? -6.616 -2.702 -6.059 1.00 98.62 117 PHE A N 1
ATOM 939 C CA . PHE A 1 117 ? -5.784 -3.098 -4.928 1.00 98.62 117 PHE A CA 1
ATOM 940 C C . PHE A 1 117 ? -5.920 -2.097 -3.779 1.00 98.62 117 PHE A C 1
ATOM 942 O O . PHE A 1 117 ? -6.177 -2.496 -2.644 1.00 98.62 117 PHE A O 1
ATOM 949 N N . HIS A 1 118 ? -5.829 -0.794 -4.075 1.00 98.69 118 HIS A N 1
ATOM 950 C CA . HIS A 1 118 ? -5.974 0.241 -3.051 1.00 98.69 118 HIS A CA 1
ATOM 951 C C . HIS A 1 118 ? -7.330 0.181 -2.349 1.00 98.69 118 HIS A C 1
ATOM 953 O O . HIS A 1 118 ? -7.375 0.216 -1.125 1.00 98.69 118 HIS A O 1
ATOM 959 N N . ALA A 1 119 ? -8.418 0.028 -3.105 1.00 98.56 119 ALA A N 1
ATOM 960 C CA . ALA A 1 119 ? -9.764 -0.076 -2.553 1.00 98.56 119 ALA A CA 1
ATOM 961 C C . ALA A 1 119 ? -9.931 -1.295 -1.633 1.00 98.56 119 ALA A C 1
ATOM 963 O O . ALA A 1 119 ? -10.558 -1.172 -0.585 1.00 98.56 119 ALA A O 1
ATOM 964 N N . ILE A 1 120 ? -9.339 -2.448 -1.975 1.00 98.62 120 ILE A N 1
ATOM 965 C CA . ILE A 1 120 ? -9.360 -3.642 -1.114 1.00 98.62 120 ILE A CA 1
ATOM 966 C C . ILE A 1 120 ? -8.668 -3.350 0.221 1.00 98.62 120 ILE A C 1
ATOM 968 O O . ILE A 1 120 ? -9.235 -3.629 1.276 1.00 98.62 120 ILE A O 1
ATOM 972 N N . GLN A 1 121 ? -7.478 -2.743 0.203 1.00 98.75 121 GLN A N 1
ATOM 973 C CA . GLN A 1 121 ? -6.756 -2.443 1.444 1.00 98.75 121 GLN A CA 1
ATOM 974 C C . GLN A 1 121 ? -7.467 -1.371 2.290 1.00 98.75 121 GLN A C 1
ATOM 976 O O . GLN A 1 121 ? -7.568 -1.519 3.507 1.00 98.75 121 GLN A O 1
ATOM 981 N N . THR A 1 122 ? -8.037 -0.336 1.661 1.00 98.69 122 THR A N 1
ATOM 982 C CA . THR A 1 122 ? -8.881 0.659 2.348 1.00 98.69 122 THR A CA 1
ATOM 983 C C . THR A 1 122 ? -10.119 0.013 2.965 1.00 98.69 122 THR A C 1
ATOM 985 O O . THR A 1 122 ? -10.474 0.319 4.101 1.00 98.69 122 THR A O 1
ATOM 988 N N . HIS A 1 123 ? -10.754 -0.924 2.256 1.00 98.69 123 HIS A N 1
ATOM 989 C CA . HIS A 1 123 ? -11.900 -1.659 2.778 1.00 98.69 123 HIS A CA 1
ATOM 990 C C . HIS A 1 123 ? -11.532 -2.485 4.015 1.00 98.69 123 HIS A C 1
ATOM 992 O O . HIS A 1 123 ? -12.292 -2.482 4.979 1.00 98.69 123 HIS A O 1
ATOM 998 N N . ARG A 1 124 ? -10.366 -3.146 4.032 1.00 98.75 124 ARG A N 1
ATOM 999 C CA . ARG A 1 124 ? -9.889 -3.880 5.219 1.00 98.75 124 ARG A CA 1
ATOM 1000 C C . ARG A 1 124 ? -9.722 -2.950 6.425 1.00 98.75 124 ARG A C 1
ATOM 1002 O O . ARG A 1 124 ? -10.198 -3.289 7.506 1.00 98.75 124 ARG A O 1
ATOM 1009 N N . LEU A 1 125 ? -9.169 -1.749 6.225 1.00 98.69 125 LEU A N 1
ATOM 1010 C CA . LEU A 1 125 ? -9.087 -0.728 7.277 1.00 98.69 125 LEU A CA 1
ATOM 1011 C C . LEU A 1 125 ? -10.466 -0.296 7.783 1.00 98.69 125 LEU A C 1
ATOM 1013 O O . LEU A 1 125 ? -10.699 -0.248 8.991 1.00 98.69 125 LEU A O 1
ATOM 1017 N N . ALA A 1 126 ? -11.388 0.001 6.867 1.00 98.69 126 ALA A N 1
ATOM 1018 C CA . ALA A 1 126 ? -12.754 0.376 7.213 1.00 98.69 126 ALA A CA 1
ATOM 1019 C C . ALA A 1 126 ? -13.476 -0.754 7.968 1.00 98.69 126 ALA A C 1
ATOM 1021 O O . ALA A 1 126 ? -14.154 -0.502 8.962 1.00 98.69 126 ALA A O 1
ATOM 1022 N N . HIS A 1 127 ? -13.294 -2.007 7.548 1.00 98.69 127 HIS A N 1
ATOM 1023 C CA . HIS A 1 127 ? -13.874 -3.172 8.208 1.00 98.69 127 HIS A CA 1
ATOM 1024 C C . HIS A 1 127 ? -13.318 -3.368 9.623 1.00 98.69 127 HIS A C 1
ATOM 1026 O O . HIS A 1 127 ? -14.084 -3.579 10.563 1.00 98.69 127 HIS A O 1
ATOM 1032 N N . TRP A 1 128 ? -12.003 -3.227 9.803 1.00 98.69 128 TRP A N 1
ATOM 1033 C CA . TRP A 1 128 ? -11.392 -3.254 11.128 1.00 98.69 128 TRP A CA 1
ATOM 1034 C C . TRP A 1 128 ? -11.957 -2.143 12.027 1.00 98.69 128 TRP A C 1
ATOM 1036 O O . TRP A 1 128 ? -12.452 -2.426 13.117 1.00 98.69 128 TRP A O 1
ATOM 1046 N N . LEU A 1 129 ? -12.008 -0.895 11.545 1.00 98.69 129 LEU A N 1
ATOM 1047 C CA . LEU A 1 129 ? -12.605 0.234 12.274 1.00 98.69 129 LEU A CA 1
ATOM 1048 C C . LEU A 1 129 ? -14.064 -0.021 12.669 1.00 98.69 129 LEU A C 1
ATOM 1050 O O . LEU A 1 129 ? -14.475 0.324 13.779 1.00 98.69 129 LEU A O 1
ATOM 1054 N N . TRP A 1 130 ? -14.842 -0.628 11.772 1.00 98.69 130 TRP A N 1
ATOM 1055 C CA . TRP A 1 130 ? -16.232 -0.990 12.025 1.00 98.69 130 TRP A CA 1
ATOM 1056 C C . TRP A 1 130 ? -16.361 -1.944 13.214 1.00 98.69 130 TRP A C 1
ATOM 1058 O O . TRP A 1 130 ? -17.184 -1.713 14.105 1.00 98.69 130 TRP A O 1
ATOM 1068 N N . ASN A 1 131 ? -15.518 -2.978 13.255 1.00 98.50 131 ASN A N 1
ATOM 1069 C CA . ASN A 1 131 ? -15.496 -3.969 14.330 1.00 98.50 131 ASN A CA 1
ATOM 1070 C C . ASN A 1 131 ? -14.996 -3.375 15.658 1.00 98.50 131 ASN A C 1
ATOM 1072 O O . ASN A 1 131 ? -15.465 -3.780 16.718 1.00 98.50 131 ASN A O 1
ATOM 1076 N N . GLN A 1 132 ? -14.144 -2.347 15.603 1.00 98.19 132 GLN A N 1
ATOM 1077 C CA . GLN A 1 132 ? -13.711 -1.555 16.764 1.00 98.19 132 GLN A CA 1
ATOM 1078 C C . GLN A 1 132 ? -14.748 -0.504 17.218 1.00 98.19 132 GLN A C 1
ATOM 1080 O O . GLN A 1 132 ? -14.479 0.311 18.099 1.00 98.19 132 GLN A O 1
ATOM 1085 N N . GLY A 1 133 ? -15.934 -0.459 16.600 1.00 98.38 133 GLY A N 1
ATOM 1086 C CA . GLY A 1 133 ? -16.995 0.498 16.932 1.00 98.38 133 GLY A CA 1
ATOM 1087 C C . GLY A 1 133 ? -16.778 1.916 16.390 1.00 98.38 133 GLY A C 1
ATOM 1088 O O . GLY A 1 133 ? -17.640 2.775 16.571 1.00 98.38 133 GLY A O 1
ATOM 1089 N N . ARG A 1 134 ? -15.687 2.174 15.656 1.00 98.12 134 ARG A N 1
ATOM 1090 C CA . ARG A 1 134 ? -15.370 3.468 15.020 1.00 98.12 134 ARG A CA 1
ATOM 1091 C C . ARG A 1 134 ? -16.097 3.628 13.677 1.00 98.12 134 ARG A C 1
ATOM 1093 O O . ARG A 1 134 ? -15.482 3.875 12.640 1.00 98.12 134 ARG A O 1
ATOM 1100 N N . ARG A 1 135 ? -17.423 3.465 13.699 1.00 98.25 135 ARG A N 1
ATOM 1101 C CA . ARG A 1 135 ? -18.266 3.324 12.497 1.00 98.25 135 ARG A CA 1
ATOM 1102 C C . ARG A 1 135 ? -18.258 4.544 11.583 1.00 98.25 135 ARG A C 1
ATOM 1104 O O . ARG A 1 135 ? -18.189 4.365 10.376 1.00 98.25 135 ARG A O 1
ATOM 1111 N N . ASP A 1 136 ? -18.266 5.757 12.129 1.00 97.81 136 ASP A N 1
ATOM 1112 C CA . ASP A 1 136 ? -18.268 6.968 11.296 1.00 97.81 136 ASP A CA 1
ATOM 1113 C C . ASP A 1 136 ? -16.985 7.092 10.473 1.00 97.81 136 ASP A C 1
ATOM 1115 O O . ASP A 1 136 ? -17.029 7.471 9.306 1.00 97.81 136 ASP A O 1
ATOM 1119 N N . PHE A 1 137 ? -15.840 6.691 11.037 1.00 97.38 137 PHE A N 1
ATOM 1120 C CA . PHE A 1 137 ? -14.591 6.707 10.282 1.00 97.38 137 PHE A CA 1
ATOM 1121 C C . PHE A 1 137 ? -14.535 5.580 9.245 1.00 97.38 137 PHE A C 1
ATOM 1123 O O . PHE A 1 137 ? -14.040 5.785 8.141 1.00 97.38 137 PHE A O 1
ATOM 1130 N N . ALA A 1 138 ? -15.101 4.411 9.557 1.00 98.44 138 ALA A N 1
ATOM 1131 C CA . ALA A 1 138 ? -15.270 3.348 8.570 1.00 98.44 138 ALA A CA 1
ATOM 1132 C C . ALA A 1 138 ? -16.135 3.803 7.378 1.00 98.44 138 ALA A C 1
ATOM 1134 O O . ALA A 1 138 ? -15.765 3.562 6.233 1.00 98.44 138 ALA A O 1
ATOM 1135 N N . LEU A 1 139 ? -17.247 4.500 7.642 1.00 97.62 139 LEU A N 1
ATOM 1136 C CA . LEU A 1 139 ? -18.127 5.053 6.608 1.00 97.62 139 LEU A CA 1
ATOM 1137 C C . LEU A 1 139 ? -17.447 6.170 5.808 1.00 97.62 139 LEU A C 1
ATOM 1139 O O . LEU A 1 139 ? -17.600 6.215 4.593 1.00 97.62 139 LEU A O 1
ATOM 1143 N N . TYR A 1 140 ? -16.657 7.024 6.461 1.00 96.50 140 TYR A N 1
ATOM 1144 C CA . TYR A 1 140 ? -15.857 8.041 5.775 1.00 96.50 140 TYR A CA 1
ATOM 1145 C C . TYR A 1 140 ? -14.852 7.421 4.795 1.00 96.50 140 TYR A C 1
ATOM 1147 O O . TYR A 1 140 ? -14.691 7.904 3.685 1.00 96.50 140 TYR A O 1
ATOM 1155 N N . LEU A 1 141 ? -14.182 6.328 5.173 1.00 96.50 141 LEU A N 1
ATOM 1156 C CA . LEU A 1 141 ? -13.263 5.628 4.266 1.00 96.50 141 LEU A CA 1
ATOM 1157 C C . LEU A 1 141 ? -13.981 4.885 3.127 1.00 96.50 141 LEU A C 1
ATOM 1159 O O . LEU A 1 141 ? -13.337 4.503 2.151 1.00 96.50 141 LEU A O 1
ATOM 1163 N N . GLN A 1 142 ? -15.284 4.631 3.269 1.00 95.12 142 GLN A N 1
ATOM 1164 C CA . GLN A 1 142 ? -16.108 3.976 2.255 1.00 95.12 142 GLN A CA 1
ATOM 1165 C C . GLN A 1 142 ? -16.623 4.954 1.186 1.00 95.12 142 GLN A C 1
ATOM 1167 O O . GLN A 1 142 ? -16.862 4.516 0.058 1.00 95.12 142 GLN A O 1
ATOM 1172 N N . SER A 1 143 ? -16.853 6.223 1.544 1.00 88.00 143 SER A N 1
ATOM 1173 C CA . SER A 1 143 ? -17.415 7.253 0.654 1.00 88.00 143 SER A CA 1
ATOM 1174 C C . SER A 1 143 ? -16.425 7.729 -0.400 1.00 88.00 143 SER A C 1
ATOM 1176 O O . SER A 1 143 ? -16.848 7.852 -1.571 1.00 88.00 143 SER A O 1
#